Protein AF-A0A969T5B5-F1 (afdb_monomer_lite)

Secondary structure (DSSP, 8-state):
--TTT------SSHHHHHHHHHH-S--------SS-SSS-HHHHHH-

Sequence (47 aa):
MLSKTFNIITVSNGKEALNVIKRNNSIDLILSDWMMPEMDGIELCKN

pLDDT: mean 85.25, std 10.77, range [48.03, 92.81]

Structure (mmCIF, N/CA/C/O backbone):
data_AF-A0A969T5B5-F1
#
_entry.id   AF-A0A969T5B5-F1
#
loop_
_atom_site.group_PDB
_atom_site.id
_atom_site.type_symbol
_atom_site.label_atom_id
_atom_site.label_alt_id
_atom_site.lab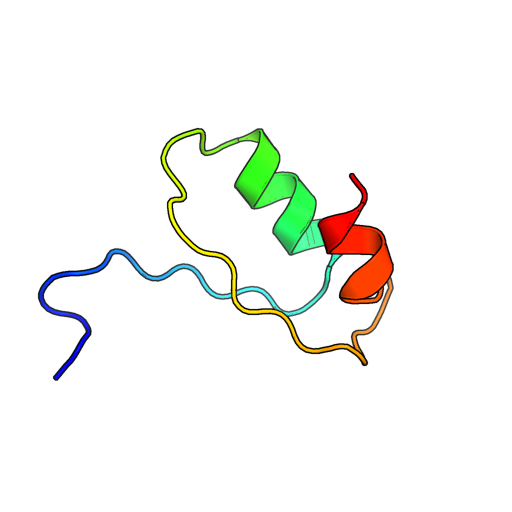el_comp_id
_atom_site.label_asym_id
_atom_site.label_entity_id
_atom_site.label_seq_id
_atom_site.pdbx_PDB_ins_code
_atom_site.Cartn_x
_atom_site.Cartn_y
_atom_site.Cartn_z
_atom_site.occupancy
_atom_site.B_iso_or_equiv
_atom_site.auth_seq_id
_atom_site.auth_comp_id
_atom_site.auth_asym_id
_atom_site.auth_atom_id
_atom_site.pdbx_PDB_model_num
ATOM 1 N N . MET A 1 1 ? -16.359 -10.951 -4.715 1.00 48.03 1 MET A N 1
ATOM 2 C CA . MET A 1 1 ? -17.471 -10.634 -3.788 1.00 48.03 1 MET A CA 1
ATOM 3 C C . MET A 1 1 ? -16.957 -10.109 -2.431 1.00 48.03 1 MET A C 1
ATOM 5 O O . MET A 1 1 ? -17.590 -10.347 -1.417 1.00 48.03 1 MET A O 1
ATOM 9 N N . LEU A 1 2 ? -15.833 -9.368 -2.417 1.00 53.81 2 LEU A N 1
ATOM 10 C CA . LEU A 1 2 ? -15.229 -8.738 -1.223 1.00 53.81 2 LEU A CA 1
ATOM 11 C C . LEU A 1 2 ? -15.532 -7.226 -1.134 1.00 53.81 2 LEU A C 1
ATOM 13 O O . LEU A 1 2 ? -15.440 -6.631 -0.069 1.00 53.81 2 LEU A O 1
ATOM 17 N N . SER A 1 3 ? -15.952 -6.604 -2.240 1.00 51.22 3 SER A N 1
ATOM 18 C CA . SER A 1 3 ? -16.170 -5.153 -2.347 1.00 51.22 3 SER A CA 1
ATOM 19 C C . SER A 1 3 ? -17.461 -4.639 -1.706 1.00 51.22 3 SER A C 1
ATOM 21 O O . SER A 1 3 ? -17.705 -3.440 -1.720 1.00 51.22 3 SER A O 1
ATOM 23 N N . LYS A 1 4 ? -18.320 -5.517 -1.171 1.00 57.28 4 LYS A N 1
ATOM 24 C CA . LYS A 1 4 ? -19.573 -5.095 -0.522 1.00 57.28 4 LYS A CA 1
ATOM 25 C C . LYS A 1 4 ? -19.416 -4.771 0.967 1.00 57.28 4 LYS A C 1
ATOM 27 O O . LYS A 1 4 ? -20.369 -4.275 1.556 1.00 57.28 4 LYS A O 1
ATOM 32 N N . THR A 1 5 ? -18.238 -5.009 1.547 1.00 76.94 5 THR A N 1
ATOM 33 C CA . THR A 1 5 ? -18.004 -4.838 2.993 1.00 76.94 5 THR A CA 1
ATOM 34 C C . THR A 1 5 ? -16.758 -4.009 3.308 1.00 76.94 5 THR A C 1
ATOM 36 O O . THR A 1 5 ? -16.684 -3.422 4.380 1.00 76.94 5 THR A O 1
ATOM 39 N N . PHE A 1 6 ? -15.802 -3.912 2.378 1.00 80.00 6 PHE A N 1
ATOM 40 C CA . PHE A 1 6 ? -14.558 -3.164 2.565 1.00 80.00 6 PHE A CA 1
ATOM 41 C C . PHE A 1 6 ? -14.481 -1.978 1.605 1.00 80.00 6 PHE A C 1
ATOM 43 O O . PHE A 1 6 ? -14.768 -2.122 0.415 1.00 80.00 6 PHE A O 1
ATOM 50 N N . ASN A 1 7 ? -14.054 -0.823 2.116 1.00 86.94 7 ASN A N 1
ATOM 51 C CA . ASN A 1 7 ? -13.673 0.312 1.286 1.00 86.94 7 ASN A CA 1
ATOM 52 C C . ASN A 1 7 ? -12.245 0.084 0.772 1.00 86.94 7 ASN A C 1
ATOM 54 O O . ASN A 1 7 ? -11.306 0.042 1.563 1.00 86.94 7 ASN A O 1
ATOM 58 N N . ILE A 1 8 ? -12.090 -0.114 -0.537 1.00 88.62 8 ILE A N 1
ATOM 59 C CA . ILE A 1 8 ? -10.800 -0.451 -1.150 1.00 88.62 8 ILE A CA 1
ATOM 60 C C . ILE A 1 8 ? -10.244 0.787 -1.843 1.00 88.62 8 ILE A C 1
ATOM 62 O O . ILE A 1 8 ? -10.906 1.378 -2.695 1.00 88.62 8 ILE A O 1
ATOM 66 N N . ILE A 1 9 ? -9.003 1.135 -1.511 1.00 90.19 9 ILE A N 1
ATOM 67 C CA . ILE A 1 9 ? -8.236 2.188 -2.174 1.00 90.19 9 ILE A CA 1
ATOM 68 C C . ILE A 1 9 ? -7.019 1.534 -2.827 1.00 90.19 9 ILE A C 1
ATOM 70 O O . ILE A 1 9 ? -6.297 0.782 -2.177 1.00 90.19 9 ILE A O 1
ATOM 74 N N . THR A 1 10 ? -6.799 1.809 -4.112 1.00 92.00 10 THR A N 1
ATOM 75 C CA . THR A 1 10 ? -5.668 1.278 -4.886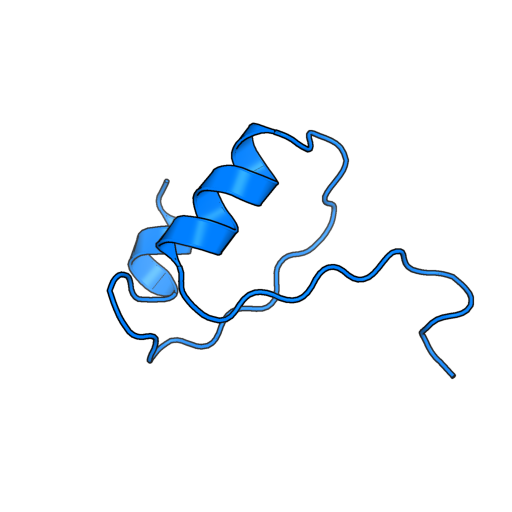 1.00 92.00 10 THR A CA 1
ATOM 76 C C . THR A 1 10 ? -4.721 2.399 -5.288 1.00 92.00 10 THR A C 1
ATOM 78 O O . THR A 1 10 ? -5.175 3.463 -5.707 1.00 92.00 10 THR A O 1
ATOM 81 N N . VAL A 1 11 ? -3.419 2.141 -5.204 1.00 91.31 11 VAL A N 1
ATOM 82 C CA . VAL A 1 11 ? -2.333 3.073 -5.545 1.00 91.31 11 VAL A CA 1
ATOM 83 C C . VAL A 1 11 ? -1.218 2.323 -6.270 1.00 91.31 11 VAL A C 1
ATOM 85 O O . VAL A 1 11 ? -1.094 1.109 -6.113 1.00 91.31 11 VAL A O 1
ATOM 88 N N . SER A 1 12 ? -0.411 3.040 -7.055 1.00 88.06 12 SER A N 1
ATOM 89 C CA . SER A 1 12 ? 0.583 2.424 -7.952 1.00 88.06 12 SER A CA 1
ATOM 90 C C . SER A 1 12 ? 2.032 2.526 -7.457 1.00 88.06 12 SER A C 1
ATOM 92 O O . SER A 1 12 ? 2.917 1.905 -8.038 1.00 88.06 12 SER A O 1
ATOM 94 N N . ASN A 1 13 ? 2.304 3.316 -6.413 1.00 89.56 13 ASN A N 1
ATOM 95 C CA . ASN A 1 13 ? 3.637 3.480 -5.819 1.00 89.56 13 ASN A CA 1
ATOM 96 C C . ASN A 1 13 ? 3.549 3.746 -4.301 1.00 89.56 13 ASN A C 1
ATOM 98 O O . ASN A 1 13 ? 2.511 4.187 -3.797 1.00 89.56 13 ASN A O 1
ATOM 102 N N . GLY A 1 14 ? 4.638 3.482 -3.566 1.00 89.00 14 GLY A N 1
ATOM 103 C CA . GLY A 1 14 ? 4.647 3.575 -2.100 1.00 89.00 14 GLY A CA 1
ATOM 104 C C . GLY A 1 14 ? 4.484 5.011 -1.593 1.00 89.00 14 GLY A C 1
ATOM 105 O O . GLY A 1 14 ? 3.897 5.253 -0.542 1.00 89.00 14 GLY A O 1
ATOM 106 N N . LYS A 1 15 ? 4.906 6.002 -2.382 1.00 91.44 15 LYS A N 1
ATOM 107 C CA . LYS A 1 15 ? 4.808 7.419 -2.015 1.00 91.44 15 LYS A CA 1
ATOM 108 C C . LYS A 1 15 ? 3.365 7.928 -2.035 1.00 91.44 15 LYS A C 1
ATOM 110 O O . LYS A 1 15 ? 2.950 8.657 -1.133 1.00 91.44 15 LYS A O 1
ATOM 115 N N . GLU A 1 16 ? 2.583 7.525 -3.031 1.00 92.31 16 GLU A N 1
ATOM 116 C CA . GLU A 1 16 ? 1.136 7.751 -3.070 1.00 92.31 16 GLU A CA 1
ATOM 117 C C . GLU A 1 16 ? 0.434 7.028 -1.924 1.00 92.31 16 GLU A C 1
ATOM 119 O O . GLU A 1 16 ? -0.391 7.644 -1.247 1.00 92.31 16 GLU A O 1
ATOM 124 N N . ALA A 1 17 ? 0.811 5.772 -1.657 1.00 92.50 17 ALA A N 1
ATOM 125 C CA . ALA A 1 17 ? 0.278 5.004 -0.534 1.00 92.50 17 ALA A CA 1
ATOM 126 C C . ALA A 1 17 ? 0.465 5.755 0.790 1.00 92.50 17 ALA A C 1
ATOM 128 O O . ALA A 1 17 ? -0.502 5.982 1.516 1.00 92.50 17 ALA A O 1
ATOM 129 N N . LEU A 1 18 ? 1.681 6.237 1.060 1.00 91.94 18 LEU A N 1
ATOM 130 C CA . LEU A 1 18 ? 2.001 6.973 2.280 1.00 91.94 18 LEU A CA 1
ATOM 131 C C . LEU A 1 18 ? 1.187 8.269 2.410 1.00 91.94 18 LEU A C 1
ATOM 133 O O . LEU A 1 18 ? 0.718 8.606 3.497 1.00 91.94 18 LEU A O 1
ATOM 137 N N . ASN A 1 19 ? 0.976 8.992 1.307 1.00 92.25 19 ASN A N 1
ATOM 138 C CA . ASN A 1 19 ? 0.140 10.194 1.302 1.00 92.25 19 ASN A CA 1
ATOM 139 C C . ASN A 1 19 ? -1.332 9.884 1.604 1.00 92.25 19 ASN A C 1
ATOM 141 O O . ASN A 1 19 ? -1.982 10.658 2.308 1.00 92.25 19 ASN A O 1
ATOM 145 N N . VAL A 1 20 ? -1.860 8.771 1.085 1.00 92.81 20 VAL A N 1
ATOM 146 C CA . VAL A 1 20 ? -3.230 8.317 1.362 1.00 92.81 20 VAL A CA 1
ATOM 147 C C . VAL A 1 20 ? -3.370 7.908 2.824 1.00 92.81 20 VAL A C 1
ATOM 149 O O . VAL A 1 20 ? -4.298 8.369 3.484 1.00 92.81 20 VAL A O 1
ATOM 152 N N . ILE A 1 21 ? -2.430 7.118 3.349 1.00 91.38 21 ILE A N 1
ATOM 153 C CA . ILE A 1 21 ? -2.424 6.664 4.747 1.00 91.38 21 ILE A CA 1
ATOM 154 C C . ILE A 1 21 ? -2.385 7.861 5.702 1.00 91.38 21 ILE A C 1
ATOM 156 O O . ILE A 1 21 ? -3.201 7.953 6.612 1.00 91.38 21 ILE A O 1
ATOM 160 N N . LYS A 1 22 ? -1.511 8.843 5.448 1.00 90.06 22 LYS A N 1
ATOM 161 C CA . LYS A 1 22 ? -1.401 10.053 6.283 1.00 90.06 22 LYS A CA 1
ATOM 162 C C . LYS A 1 22 ? -2.654 10.930 6.279 1.00 90.06 22 LYS A C 1
ATOM 164 O O . LYS A 1 22 ? -2.848 11.706 7.209 1.00 90.06 22 LYS A O 1
ATOM 169 N N . ARG A 1 23 ? -3.471 10.864 5.225 1.00 90.94 23 ARG A N 1
ATOM 170 C CA . ARG A 1 23 ? -4.713 11.645 5.100 1.00 90.94 23 ARG A CA 1
ATOM 171 C C . ARG A 1 23 ? -5.946 10.886 5.586 1.00 90.94 23 ARG A C 1
ATOM 173 O O . ARG A 1 23 ? -6.948 11.525 5.886 1.00 90.94 23 ARG A O 1
ATOM 180 N N . ASN A 1 24 ? -5.875 9.557 5.664 1.00 85.00 24 ASN A N 1
ATOM 181 C CA . ASN A 1 24 ? -6.981 8.689 6.045 1.00 85.00 24 ASN A CA 1
ATOM 182 C C . ASN A 1 24 ? -6.635 7.885 7.301 1.00 85.00 24 ASN A C 1
ATOM 184 O O . ASN A 1 24 ? -6.035 6.817 7.226 1.00 85.00 24 ASN A O 1
ATOM 188 N N . ASN A 1 25 ? -7.117 8.341 8.457 1.00 79.50 25 ASN A N 1
ATOM 189 C CA . ASN A 1 25 ? -6.954 7.632 9.731 1.00 79.50 25 ASN A CA 1
ATOM 190 C C . ASN A 1 25 ? -7.800 6.348 9.868 1.00 79.50 25 ASN A C 1
ATOM 192 O O . ASN A 1 25 ? -7.751 5.707 10.911 1.00 79.50 25 ASN A O 1
ATOM 196 N N . SER A 1 26 ? -8.591 5.980 8.857 1.00 86.81 26 SER A N 1
ATOM 197 C CA . SER A 1 26 ? -9.538 4.857 8.897 1.00 86.81 26 SER A CA 1
ATOM 198 C C . SER A 1 26 ? -9.100 3.666 8.034 1.00 86.81 26 SER A C 1
ATOM 200 O O . SER A 1 26 ? -9.934 3.043 7.379 1.00 86.81 26 SER A O 1
ATOM 202 N N . ILE A 1 27 ? -7.795 3.411 7.940 1.00 90.25 27 ILE A N 1
ATOM 203 C CA . ILE A 1 27 ? -7.253 2.257 7.215 1.00 90.25 27 ILE A CA 1
ATOM 204 C C . ILE A 1 27 ? -6.902 1.170 8.226 1.00 90.25 27 ILE A C 1
ATOM 206 O O . ILE A 1 27 ? -5.982 1.334 9.021 1.00 90.25 27 ILE A O 1
ATOM 210 N N . ASP A 1 28 ? -7.619 0.051 8.157 1.00 91.44 28 ASP A N 1
ATOM 211 C CA . ASP A 1 28 ? -7.407 -1.092 9.052 1.00 91.44 28 ASP A CA 1
ATOM 212 C C . ASP A 1 28 ? -6.368 -2.090 8.516 1.00 91.44 28 ASP A C 1
ATOM 214 O O . ASP A 1 28 ? -5.777 -2.852 9.279 1.00 91.44 28 ASP A O 1
ATOM 218 N N . LEU A 1 29 ? -6.158 -2.121 7.194 1.00 90.31 29 LEU A N 1
ATOM 219 C CA . LEU A 1 29 ? -5.272 -3.076 6.531 1.00 90.31 29 LEU A CA 1
ATOM 220 C C . LEU A 1 29 ? -4.617 -2.46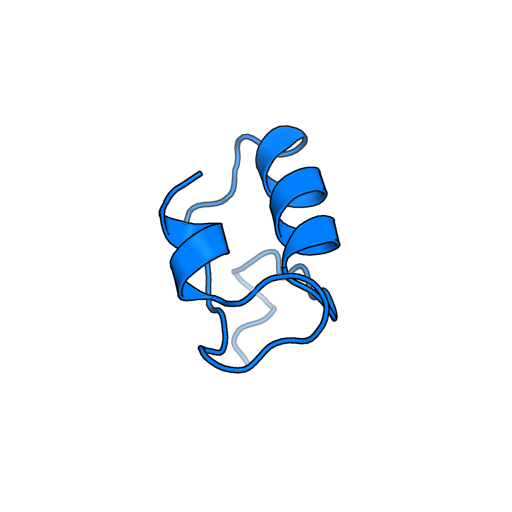2 5.294 1.00 90.31 29 LEU A C 1
ATOM 222 O O . LEU A 1 29 ? -5.282 -1.834 4.470 1.00 90.31 29 LEU A O 1
ATOM 226 N N . ILE A 1 30 ? -3.318 -2.719 5.141 1.00 90.62 30 ILE A N 1
ATOM 227 C CA . ILE A 1 30 ? -2.528 -2.360 3.963 1.00 90.62 30 ILE A CA 1
ATOM 228 C C . ILE A 1 30 ? -1.987 -3.649 3.344 1.00 90.62 30 ILE A C 1
ATOM 230 O O . ILE A 1 30 ? -1.437 -4.498 4.044 1.00 90.62 30 ILE A O 1
ATOM 234 N N . LEU A 1 31 ? -2.130 -3.779 2.026 1.00 90.75 31 LEU A N 1
ATOM 235 C CA . LEU A 1 31 ? -1.507 -4.832 1.231 1.00 90.75 31 LEU A CA 1
ATOM 236 C C . LEU A 1 31 ? -0.577 -4.164 0.217 1.00 90.75 31 LEU A C 1
ATOM 238 O O . LEU A 1 31 ? -1.049 -3.461 -0.674 1.00 90.75 31 LEU A O 1
ATOM 242 N N . SER A 1 32 ? 0.728 -4.366 0.377 1.00 91.25 32 SER A N 1
ATOM 243 C CA . SER A 1 32 ? 1.769 -3.795 -0.482 1.00 91.25 32 SER A CA 1
ATOM 244 C C . SER A 1 32 ? 2.621 -4.908 -1.072 1.00 91.25 32 SER A C 1
AT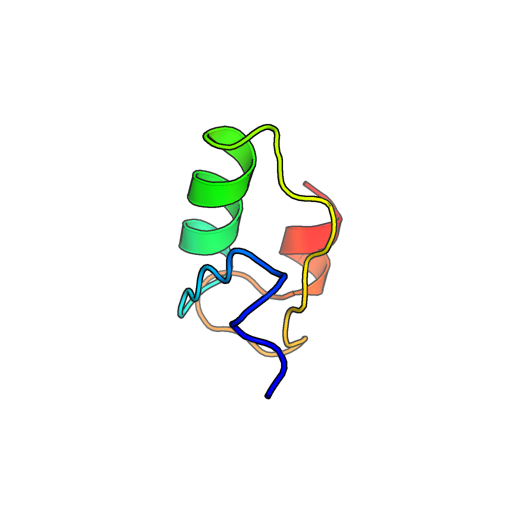OM 246 O O . SER A 1 32 ? 2.929 -5.880 -0.381 1.00 91.25 32 SER A O 1
ATOM 248 N N . ASP A 1 33 ? 3.034 -4.747 -2.328 1.00 90.25 33 ASP A N 1
ATOM 249 C CA . ASP A 1 33 ? 4.128 -5.543 -2.883 1.00 90.25 33 ASP A CA 1
ATOM 250 C C . ASP A 1 33 ? 5.449 -5.085 -2.245 1.00 90.25 33 ASP A C 1
ATOM 252 O O . ASP A 1 33 ? 5.591 -3.920 -1.862 1.00 90.25 33 ASP A O 1
ATOM 256 N N . TRP A 1 34 ? 6.412 -5.997 -2.130 1.00 87.19 34 TRP A N 1
ATOM 257 C CA . TRP A 1 34 ? 7.787 -5.649 -1.799 1.00 87.19 34 TRP A CA 1
ATOM 258 C C . TRP A 1 34 ? 8.370 -4.780 -2.911 1.00 87.19 34 TRP A C 1
ATOM 260 O O . TRP A 1 34 ? 8.924 -3.721 -2.628 1.00 87.19 34 TRP A O 1
ATOM 270 N N . MET A 1 35 ? 8.264 -5.211 -4.171 1.00 85.88 35 MET A N 1
ATOM 271 C CA . MET A 1 35 ? 8.911 -4.528 -5.291 1.00 85.88 35 MET A CA 1
ATOM 272 C C . MET A 1 35 ? 7.974 -3.488 -5.898 1.00 85.88 35 MET A C 1
ATOM 274 O O . MET A 1 35 ? 7.144 -3.797 -6.749 1.00 85.88 35 MET A O 1
ATOM 278 N N . MET A 1 36 ? 8.138 -2.234 -5.478 1.00 85.06 36 MET A N 1
ATOM 279 C CA . MET A 1 36 ? 7.378 -1.097 -5.993 1.00 85.06 36 MET A CA 1
ATOM 280 C C . MET A 1 36 ? 8.302 0.017 -6.509 1.00 85.06 36 MET A C 1
ATOM 282 O O . MET A 1 36 ? 9.405 0.193 -5.988 1.00 85.06 36 MET A O 1
ATOM 286 N N . PRO A 1 37 ? 7.877 0.775 -7.538 1.00 78.81 37 PRO A N 1
ATOM 287 C CA . PRO A 1 37 ? 8.614 1.939 -8.017 1.00 78.81 37 PRO A CA 1
ATOM 288 C C . PRO A 1 37 ? 8.567 3.091 -7.000 1.00 78.81 37 PRO A C 1
ATOM 290 O O . PRO A 1 37 ? 7.604 3.220 -6.243 1.00 78.81 37 PRO A O 1
ATOM 293 N N . GLU A 1 38 ? 9.588 3.955 -7.033 1.00 86.62 38 GLU A N 1
ATOM 294 C CA . 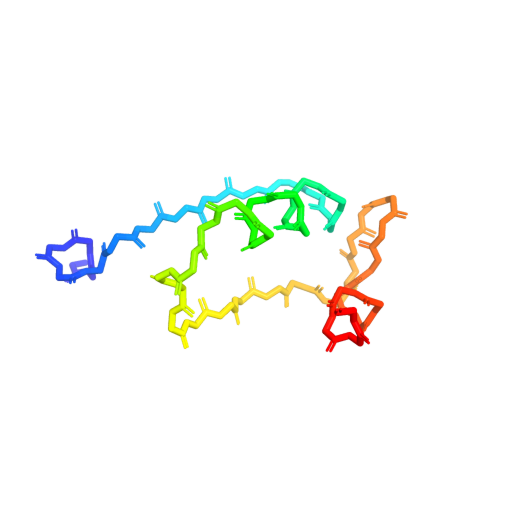GLU A 1 38 ? 9.816 5.123 -6.152 1.00 86.62 38 GLU A CA 1
ATOM 295 C C . GLU A 1 38 ? 10.074 4.805 -4.669 1.00 86.62 38 GLU A C 1
ATOM 297 O O . GLU A 1 38 ? 11.006 5.352 -4.088 1.00 86.62 38 GLU A O 1
ATOM 302 N N . MET A 1 39 ? 9.255 3.951 -4.056 1.00 86.44 39 MET A N 1
ATOM 303 C CA . MET A 1 39 ? 9.350 3.527 -2.658 1.00 86.44 39 MET A CA 1
ATOM 304 C C . MET A 1 39 ? 8.880 2.080 -2.559 1.00 86.44 39 MET A C 1
ATOM 306 O O . MET A 1 39 ? 7.779 1.760 -3.017 1.00 86.44 39 MET A O 1
ATOM 310 N N . ASP A 1 40 ? 9.708 1.232 -1.955 1.00 88.44 40 ASP A N 1
ATOM 311 C CA . ASP A 1 40 ? 9.411 -0.186 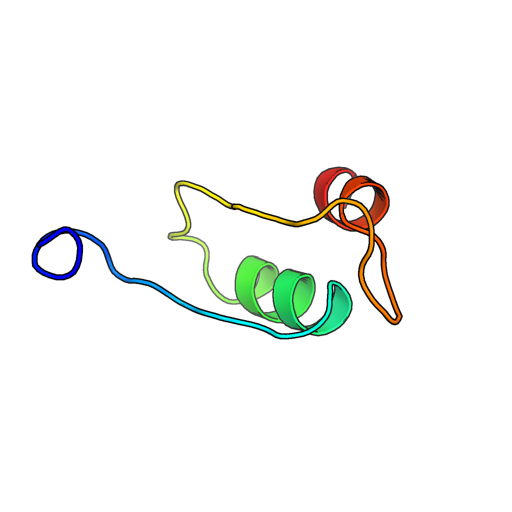-1.788 1.00 88.44 40 ASP A CA 1
ATOM 312 C C . ASP A 1 40 ? 8.433 -0.443 -0.624 1.00 88.44 40 ASP A C 1
ATOM 314 O O . ASP A 1 40 ? 8.191 0.415 0.235 1.00 88.44 40 ASP A O 1
ATOM 318 N N . GLY A 1 41 ? 7.833 -1.636 -0.598 1.00 87.75 41 GLY A N 1
ATOM 319 C CA . GLY A 1 41 ? 6.843 -1.981 0.424 1.00 87.75 41 GLY A CA 1
ATOM 320 C C . GLY A 1 41 ? 7.413 -2.061 1.841 1.00 87.75 41 GLY A C 1
ATOM 321 O O . GLY A 1 41 ? 6.676 -1.866 2.808 1.00 87.75 41 GLY A O 1
ATOM 322 N N . ILE A 1 42 ? 8.717 -2.315 1.996 1.00 89.88 42 ILE A N 1
ATOM 323 C CA . ILE A 1 42 ? 9.363 -2.372 3.313 1.00 89.88 42 ILE A CA 1
ATOM 324 C C . ILE A 1 42 ? 9.537 -0.964 3.867 1.00 89.88 42 ILE A C 1
ATOM 326 O O . ILE A 1 42 ? 9.267 -0.732 5.045 1.00 89.88 42 ILE A O 1
ATOM 330 N N . GLU A 1 43 ? 9.998 -0.033 3.038 1.00 90.50 43 GLU A N 1
ATOM 331 C CA . GLU A 1 43 ? 10.123 1.376 3.381 1.00 90.50 43 GLU A CA 1
ATOM 332 C C . GLU A 1 43 ? 8.754 1.957 3.743 1.00 90.50 43 GLU A C 1
ATOM 334 O O . GLU A 1 43 ? 8.630 2.604 4.783 1.00 90.50 43 GLU A O 1
ATOM 339 N N . LEU A 1 44 ? 7.707 1.633 2.976 1.00 91.50 44 LEU A N 1
ATOM 340 C CA . LEU A 1 44 ? 6.333 2.024 3.294 1.00 91.50 44 LEU A CA 1
ATOM 341 C C . LEU A 1 44 ? 5.896 1.547 4.690 1.00 91.50 44 LEU A C 1
ATOM 343 O O . LEU A 1 44 ? 5.342 2.335 5.448 1.00 91.50 44 LEU A O 1
ATOM 347 N N . CYS A 1 45 ? 6.173 0.290 5.053 1.00 89.31 45 CYS A N 1
ATOM 348 C CA . CYS A 1 45 ? 5.781 -0.276 6.354 1.00 89.31 45 CYS A CA 1
ATOM 349 C C . CYS A 1 45 ? 6.559 0.295 7.554 1.00 89.31 45 CYS A C 1
ATOM 351 O O . CYS A 1 45 ? 6.175 0.055 8.697 1.00 89.31 45 CYS A O 1
ATOM 353 N N . LYS A 1 46 ? 7.681 0.986 7.319 1.00 88.12 46 LYS A N 1
ATOM 354 C CA . LYS A 1 46 ? 8.534 1.557 8.374 1.00 88.12 46 LYS A CA 1
ATOM 355 C C . LYS A 1 46 ? 8.210 3.019 8.709 1.00 88.12 46 LYS A C 1
ATOM 357 O O . LYS A 1 46 ? 8.777 3.530 9.674 1.00 88.12 46 LYS A O 1
ATOM 362 N N . ASN A 1 47 ? 7.376 3.684 7.908 1.00 76.50 47 ASN A N 1
ATOM 363 C CA . ASN A 1 47 ? 7.002 5.098 8.051 1.00 76.50 47 ASN A CA 1
ATOM 364 C C . ASN A 1 47 ? 5.668 5.276 8.781 1.00 76.50 47 ASN A C 1
ATOM 366 O O . ASN A 1 47 ? 5.509 6.350 9.405 1.00 76.50 47 ASN A O 1
#

Radius of gyration: 11.14 Å; chains: 1; bounding box: 30×22×18 Å

Foldseek 3Di:
DPVVPDDDDDDQALVVVLVVCVVDVPDPDDDAAQDGPPDGPVRSVVD